Protein AF-A7RVS9-F1 (afdb_monomer_lite)

InterPro domains:
  IPR017942 Lipid-binding serum glycoprotein, N-terminal [PF01273] (12-149)
  IPR017943 Bactericidal permeability-increasing protein, alpha/beta domain superfamily [SSF55394] (14-164)
  IPR032942 BPI/LBP/Plunc family [PTHR10504] (20-160)

Organism: Nematostella vectensis (NCBI:txid45351)

pLDDT: mean 84.77, std 17.36, range [26.73, 97.44]

Radius of gyration: 22.14 Å; chains: 1; bounding box: 55×38×60 Å

Structure (mmCIF, N/CA/C/O backbone):
data_AF-A7RVS9-F1
#
_entry.id   AF-A7RVS9-F1
#
loop_
_atom_site.group_PDB
_atom_site.id
_atom_site.type_symbol
_atom_site.label_atom_id
_atom_site.label_alt_id
_atom_site.label_comp_id
_atom_site.label_asym_id
_atom_site.label_entity_id
_atom_site.label_seq_id
_atom_site.pdbx_PDB_ins_code
_atom_site.Cartn_x
_atom_site.Cartn_y
_atom_site.Cartn_z
_atom_site.occupancy
_atom_site.B_iso_or_equiv
_atom_site.auth_seq_id
_atom_site.auth_comp_id
_atom_site.auth_asym_id
_atom_site.auth_atom_id
_atom_site.pdbx_PDB_model_num
ATOM 1 N N . MET A 1 1 ? 20.438 26.469 14.836 1.00 35.12 1 MET A N 1
ATOM 2 C CA . MET A 1 1 ? 19.341 26.945 13.964 1.00 35.12 1 MET A CA 1
ATOM 3 C C . MET A 1 1 ? 18.968 25.811 13.029 1.00 35.12 1 MET A C 1
ATOM 5 O O . MET A 1 1 ? 19.755 25.465 12.161 1.00 35.12 1 MET A O 1
ATOM 9 N N . GLY A 1 2 ? 17.847 25.148 13.316 1.00 37.72 2 GLY A N 1
ATOM 10 C CA . GLY A 1 2 ? 17.413 23.942 12.620 1.00 37.72 2 GLY A CA 1
ATOM 11 C C . GLY A 1 2 ? 16.604 24.227 11.358 1.00 37.72 2 GLY A C 1
ATOM 12 O O . GLY A 1 2 ? 15.922 25.245 11.267 1.00 37.72 2 GLY A O 1
ATOM 13 N N . LYS A 1 3 ? 16.666 23.283 10.419 1.00 32.66 3 LYS A N 1
ATOM 14 C CA . LYS A 1 3 ? 15.651 22.998 9.396 1.00 32.66 3 LYS A CA 1
ATOM 15 C C . LYS A 1 3 ? 15.668 21.468 9.272 1.00 32.66 3 LYS A C 1
ATOM 17 O O . LYS A 1 3 ? 16.692 20.911 8.911 1.00 32.66 3 LYS A O 1
ATOM 22 N N . GLY A 1 4 ? 14.700 20.708 9.774 1.00 28.78 4 GLY A N 1
ATOM 23 C CA . GLY A 1 4 ? 13.259 20.881 9.628 1.00 28.78 4 GLY A CA 1
ATOM 24 C C . GLY A 1 4 ? 12.812 20.123 8.379 1.00 28.78 4 GLY A C 1
ATOM 25 O O . GLY A 1 4 ? 12.398 20.747 7.411 1.00 28.78 4 GLY A O 1
ATOM 26 N N . TRP A 1 5 ? 12.980 18.796 8.366 1.00 28.66 5 TRP A N 1
ATOM 27 C CA . TRP A 1 5 ? 12.524 17.931 7.275 1.00 28.66 5 TRP A CA 1
ATOM 28 C C . TRP A 1 5 ? 11.006 17.759 7.395 1.00 28.66 5 TRP A C 1
ATOM 30 O O . TRP A 1 5 ? 10.515 16.870 8.085 1.00 28.66 5 TRP A O 1
ATOM 40 N N . GLY A 1 6 ? 10.262 18.675 6.778 1.00 26.73 6 GLY A N 1
ATOM 41 C CA . GLY A 1 6 ? 8.814 18.581 6.632 1.00 26.73 6 GLY A CA 1
ATOM 42 C C . GLY A 1 6 ? 8.473 17.695 5.441 1.00 26.73 6 GLY A C 1
ATOM 43 O O . GLY A 1 6 ? 8.584 18.126 4.298 1.00 26.73 6 GLY A O 1
ATOM 44 N N . TRP A 1 7 ? 8.059 16.458 5.707 1.00 29.34 7 TRP A N 1
ATOM 45 C CA . TRP A 1 7 ? 7.464 15.586 4.697 1.00 29.34 7 TRP A CA 1
ATOM 46 C C . TRP A 1 7 ? 6.089 16.147 4.314 1.00 29.34 7 TRP A C 1
ATOM 48 O O . TRP A 1 7 ? 5.156 16.107 5.113 1.00 29.34 7 TRP A O 1
ATOM 58 N N . SER A 1 8 ? 5.968 16.676 3.098 1.00 31.14 8 SER A N 1
ATOM 59 C CA . SER A 1 8 ? 4.695 17.073 2.496 1.00 31.14 8 SER A CA 1
ATOM 60 C C . SER A 1 8 ? 4.619 16.430 1.116 1.00 31.14 8 SER A C 1
ATOM 62 O O . SER A 1 8 ? 5.538 16.577 0.314 1.00 31.14 8 SER A O 1
ATOM 64 N N . GLY A 1 9 ? 3.571 15.639 0.878 1.00 40.47 9 GLY A N 1
ATOM 65 C CA . GLY A 1 9 ? 3.391 14.825 -0.323 1.00 40.47 9 GLY A CA 1
ATOM 66 C C . GLY A 1 9 ? 3.204 15.657 -1.592 1.00 40.47 9 GLY A C 1
ATOM 67 O O . GLY A 1 9 ? 2.081 15.847 -2.051 1.00 40.47 9 GLY A O 1
ATOM 68 N N . GLY A 1 10 ? 4.311 16.112 -2.171 1.00 34.41 10 GLY A N 1
ATOM 69 C CA . GLY A 1 10 ? 4.384 16.771 -3.467 1.00 34.41 10 GLY A CA 1
ATOM 70 C C . GLY A 1 10 ? 5.534 16.188 -4.280 1.00 34.41 10 GLY A C 1
ATOM 71 O O . GLY A 1 10 ? 6.595 15.897 -3.738 1.00 34.41 10 GLY A O 1
ATOM 72 N N . VAL A 1 11 ? 5.297 15.981 -5.575 1.00 48.09 11 VAL A N 1
ATOM 73 C CA . VAL A 1 11 ? 6.286 15.513 -6.555 1.00 48.09 11 VAL A CA 1
ATOM 74 C C . VAL A 1 11 ? 7.539 16.391 -6.461 1.00 48.09 11 VAL A C 1
ATOM 76 O O . VAL A 1 11 ? 7.496 17.564 -6.836 1.00 48.09 11 VAL A O 1
ATOM 79 N N . GLU A 1 12 ? 8.648 15.848 -5.952 1.00 40.41 12 GLU A N 1
ATOM 80 C CA . GLU A 1 12 ? 9.937 16.541 -5.980 1.00 40.41 12 GLU A CA 1
ATOM 81 C C . GLU A 1 12 ? 10.364 16.700 -7.441 1.00 40.41 12 GLU A C 1
ATOM 83 O O . GLU A 1 12 ? 10.728 15.745 -8.127 1.00 40.41 12 GLU A O 1
ATOM 88 N N . SER A 1 13 ? 10.252 17.927 -7.947 1.00 40.44 13 SER A N 1
ATOM 89 C CA . SER A 1 13 ? 10.704 18.283 -9.286 1.00 40.44 13 SER A CA 1
ATOM 90 C C . SER A 1 13 ? 12.222 18.434 -9.258 1.00 40.44 13 SER A C 1
ATOM 92 O O . SER A 1 13 ? 12.745 19.518 -8.999 1.00 40.44 13 SER A O 1
ATOM 94 N N . ILE A 1 14 ? 12.944 17.345 -9.520 1.00 53.19 14 ILE A N 1
ATOM 95 C CA . ILE A 1 14 ? 14.340 17.437 -9.960 1.00 53.19 14 ILE A CA 1
ATOM 96 C C . ILE A 1 14 ? 14.311 18.240 -11.265 1.00 53.19 14 ILE A C 1
ATOM 98 O O . ILE A 1 14 ? 13.497 17.943 -12.142 1.00 53.19 14 ILE A O 1
ATOM 102 N N . LYS A 1 15 ? 15.129 19.297 -11.385 1.00 61.47 15 LYS A N 1
ATOM 103 C CA . LYS A 1 15 ? 15.165 20.151 -12.586 1.00 61.47 15 LYS A CA 1
ATOM 104 C C . LYS A 1 15 ? 15.322 19.266 -13.828 1.00 61.47 15 LYS A C 1
ATOM 106 O O . LYS A 1 15 ? 16.393 18.722 -14.047 1.00 61.47 15 LYS A O 1
ATOM 111 N N . GLY A 1 16 ? 14.251 19.124 -14.610 1.00 71.12 16 GLY A N 1
ATOM 112 C CA . GLY A 1 16 ? 14.238 18.321 -15.832 1.00 71.12 16 GLY A CA 1
ATOM 113 C C . GLY A 1 16 ? 13.425 17.024 -15.790 1.00 71.12 16 GLY A C 1
ATOM 114 O O . GLY A 1 16 ? 13.237 16.468 -16.861 1.00 71.12 16 GLY A O 1
ATOM 115 N N . VAL A 1 17 ? 12.892 16.560 -14.649 1.00 81.06 17 VAL A N 1
ATOM 116 C CA . VAL A 1 17 ? 12.078 15.324 -14.553 1.00 81.06 17 VAL A CA 1
ATOM 117 C C . VAL A 1 17 ? 10.618 15.641 -14.209 1.00 81.06 17 VAL A C 1
ATOM 119 O O . VAL A 1 17 ? 10.329 16.354 -13.251 1.00 81.06 17 VAL A O 1
ATOM 122 N N . ILE A 1 18 ? 9.682 15.074 -14.970 1.00 84.00 18 ILE A N 1
ATOM 123 C CA . ILE A 1 18 ? 8.235 15.158 -14.755 1.00 84.00 18 ILE A CA 1
ATOM 124 C C . ILE A 1 18 ? 7.694 13.743 -14.578 1.00 84.00 18 ILE A C 1
ATOM 126 O O . ILE A 1 18 ? 7.864 12.901 -15.456 1.00 84.00 18 ILE A O 1
ATOM 130 N N . ILE A 1 19 ? 6.983 13.501 -13.476 1.00 89.44 19 ILE A N 1
ATOM 131 C CA . ILE A 1 19 ? 6.273 12.244 -13.225 1.00 89.44 19 ILE A CA 1
ATOM 132 C C . ILE A 1 19 ? 4.825 12.566 -12.857 1.00 89.44 19 ILE A C 1
ATOM 134 O O . ILE A 1 19 ? 4.561 13.362 -11.957 1.00 89.44 19 ILE A O 1
ATOM 138 N N . ARG A 1 20 ? 3.873 11.944 -13.556 1.00 91.00 20 ARG A N 1
ATOM 139 C CA . ARG A 1 20 ? 2.435 12.046 -13.279 1.00 91.00 20 ARG A CA 1
ATOM 140 C C . ARG A 1 20 ? 1.886 10.665 -12.984 1.00 91.00 20 ARG A C 1
ATOM 142 O O . ARG A 1 20 ? 1.739 9.863 -13.899 1.00 91.00 20 ARG A O 1
ATOM 149 N N . VAL A 1 21 ? 1.574 10.410 -11.720 1.00 92.50 21 VAL A N 1
ATOM 150 C CA . VAL A 1 21 ? 1.047 9.126 -11.245 1.00 92.50 21 VAL A CA 1
ATOM 151 C C . VAL A 1 21 ? -0.477 9.176 -11.189 1.00 92.50 21 VAL A C 1
ATOM 153 O O . VAL A 1 21 ? -1.055 10.164 -10.737 1.00 92.50 21 VAL A O 1
ATOM 156 N N . LYS A 1 22 ? -1.127 8.099 -11.622 1.00 93.75 22 LYS A N 1
ATOM 157 C CA . LYS A 1 22 ? -2.570 7.897 -11.556 1.00 93.75 22 LYS A CA 1
ATOM 158 C C . LYS A 1 22 ? -2.859 6.556 -10.895 1.00 93.75 22 LYS A C 1
ATOM 160 O O . LYS A 1 22 ? -2.320 5.530 -11.291 1.00 93.75 22 LYS A O 1
ATOM 165 N N . LEU A 1 23 ? -3.736 6.574 -9.899 1.00 92.81 23 LEU A N 1
ATOM 166 C CA . LEU A 1 23 ? -4.323 5.365 -9.339 1.00 92.81 23 LEU A CA 1
ATOM 167 C C . LEU A 1 23 ? -5.514 4.969 -10.213 1.00 92.81 23 LEU A C 1
ATOM 169 O O . LEU A 1 23 ? -6.531 5.660 -10.224 1.00 92.81 23 LEU A O 1
ATOM 173 N N . ASN A 1 24 ? -5.367 3.904 -10.991 1.00 94.38 24 ASN A N 1
ATOM 174 C CA . ASN A 1 24 ? -6.362 3.518 -11.987 1.00 94.38 24 ASN A CA 1
ATOM 175 C C . ASN A 1 24 ? -7.478 2.696 -11.352 1.00 94.38 24 ASN A C 1
ATOM 177 O O . ASN A 1 24 ? -8.645 2.904 -11.668 1.00 94.38 24 ASN A O 1
ATOM 181 N N . ASN A 1 25 ? -7.112 1.755 -10.480 1.00 92.69 25 ASN A N 1
ATOM 182 C CA . ASN A 1 25 ? -8.070 0.911 -9.785 1.00 92.69 25 ASN A CA 1
ATOM 183 C C . ASN A 1 25 ? -7.512 0.408 -8.450 1.00 92.69 25 ASN A C 1
ATOM 185 O O . ASN A 1 25 ? -6.321 0.105 -8.338 1.00 92.69 25 ASN A O 1
ATOM 189 N N . VAL A 1 26 ? -8.406 0.256 -7.476 1.00 93.38 26 VAL A N 1
ATOM 190 C CA . VAL A 1 26 ? -8.176 -0.459 -6.220 1.00 93.38 26 VAL A CA 1
ATOM 191 C C . VAL A 1 26 ? -9.366 -1.375 -5.990 1.00 93.38 26 VAL A C 1
ATOM 193 O O . VAL A 1 26 ? -10.504 -0.921 -5.949 1.00 93.38 26 VAL A O 1
ATOM 196 N N . ASN A 1 27 ? -9.093 -2.661 -5.810 1.00 95.94 27 ASN A N 1
ATOM 197 C CA . ASN A 1 27 ? -10.096 -3.656 -5.468 1.00 95.94 27 ASN A CA 1
ATOM 198 C C . ASN A 1 27 ? -9.727 -4.300 -4.133 1.00 95.94 27 ASN A C 1
ATOM 200 O O . ASN A 1 27 ? -8.635 -4.850 -3.991 1.00 95.94 27 ASN A O 1
ATOM 204 N N . ILE A 1 28 ? -10.641 -4.229 -3.169 1.00 95.00 28 ILE A N 1
ATOM 205 C CA . ILE A 1 28 ? -10.517 -4.862 -1.856 1.00 95.00 28 ILE A CA 1
ATOM 206 C C . ILE A 1 28 ? -11.752 -5.751 -1.698 1.00 95.00 28 ILE A C 1
ATOM 208 O O . ILE A 1 28 ? -12.803 -5.261 -1.291 1.00 95.00 28 ILE A O 1
ATOM 212 N N . PRO A 1 29 ? -11.664 -7.039 -2.064 1.00 94.38 29 PRO A N 1
ATOM 213 C CA . PRO A 1 29 ? -12.843 -7.898 -2.139 1.00 94.38 29 PRO A CA 1
ATOM 214 C C . PRO A 1 29 ? -13.398 -8.239 -0.756 1.00 94.38 29 PRO A C 1
ATOM 216 O O . PRO A 1 29 ? -14.607 -8.375 -0.583 1.00 94.38 29 PRO A O 1
ATOM 219 N N . LYS A 1 30 ? -12.515 -8.392 0.238 1.00 89.44 30 LYS A N 1
ATOM 220 C CA . LYS A 1 30 ? -12.902 -8.735 1.602 1.00 89.44 30 LYS A CA 1
ATOM 221 C C . LYS A 1 30 ? -12.011 -8.036 2.615 1.00 89.44 30 LYS A C 1
ATOM 223 O O . LYS A 1 30 ? -10.787 -8.165 2.574 1.00 89.44 30 LYS A O 1
ATOM 228 N N . ALA A 1 31 ? -12.658 -7.366 3.559 1.00 94.38 31 ALA A N 1
ATOM 229 C CA . ALA A 1 31 ? -12.057 -6.862 4.779 1.00 94.38 31 ALA A CA 1
ATOM 230 C C . ALA A 1 31 ? -12.886 -7.362 5.963 1.00 94.38 31 ALA A C 1
ATOM 232 O O . ALA A 1 31 ? -14.108 -7.238 5.967 1.00 94.38 31 ALA A O 1
ATOM 233 N N . ASN A 1 32 ? -12.214 -7.948 6.944 1.00 95.12 32 ASN A N 1
ATOM 234 C CA . ASN A 1 32 ? -12.815 -8.399 8.187 1.00 95.12 32 ASN A CA 1
ATOM 235 C C . ASN A 1 32 ? -12.278 -7.551 9.332 1.00 95.12 32 ASN A C 1
ATOM 237 O O . ASN A 1 32 ? -11.090 -7.225 9.352 1.00 95.12 32 ASN A O 1
ATOM 241 N N . LEU A 1 33 ? -13.147 -7.267 10.294 1.00 95.00 33 LEU A N 1
ATOM 242 C CA . LEU A 1 33 ? -12.800 -6.632 11.555 1.00 95.00 33 LEU A CA 1
ATOM 243 C C . LEU A 1 33 ? -13.254 -7.550 12.690 1.00 95.00 33 LEU A C 1
ATOM 245 O O . LEU A 1 33 ? -14.404 -7.989 12.697 1.00 95.00 33 LEU A O 1
ATOM 249 N N . THR A 1 34 ? -12.356 -7.862 13.615 1.00 95.81 34 THR A N 1
ATOM 250 C CA . THR A 1 34 ? -12.617 -8.734 14.763 1.00 95.81 34 THR A CA 1
ATOM 251 C C . THR A 1 34 ? -12.105 -8.091 16.043 1.00 95.81 34 THR A C 1
ATOM 253 O O . THR A 1 34 ? -11.093 -7.393 16.031 1.00 95.81 34 THR A O 1
ATOM 256 N N . LEU A 1 35 ? -12.806 -8.327 17.148 1.00 95.00 35 LEU A N 1
ATOM 257 C CA . LEU A 1 35 ? -12.298 -8.055 18.492 1.00 95.00 35 LEU A CA 1
ATOM 258 C C . LEU A 1 35 ? -11.361 -9.204 18.874 1.00 95.00 35 LEU A C 1
ATOM 260 O O . LEU A 1 35 ? -11.774 -10.361 18.839 1.00 95.00 35 LEU A O 1
ATOM 264 N N . GLU A 1 36 ? -10.100 -8.895 19.169 1.00 91.69 36 GLU A N 1
ATOM 265 C CA . GLU A 1 36 ? -9.114 -9.885 19.638 1.00 91.69 36 GLU A CA 1
ATOM 266 C C . GLU A 1 36 ? -9.118 -9.997 21.161 1.00 91.69 36 GLU A C 1
ATOM 268 O O . GLU A 1 36 ? -8.917 -11.075 21.714 1.00 91.69 36 GLU A O 1
ATOM 273 N N . SER A 1 37 ? -9.358 -8.872 21.827 1.00 91.69 37 SER A N 1
ATOM 274 C CA . SER A 1 37 ? -9.529 -8.743 23.269 1.00 91.69 37 SER A CA 1
ATOM 275 C C . SER A 1 37 ? -10.415 -7.527 23.553 1.00 91.69 37 SER A C 1
ATOM 277 O O . SER A 1 37 ? -10.826 -6.832 22.620 1.00 91.69 37 SER A O 1
ATOM 279 N N . ASP A 1 38 ? -10.703 -7.256 24.826 1.00 87.00 38 ASP A N 1
ATOM 280 C CA . ASP A 1 38 ? -11.614 -6.179 25.243 1.00 87.00 38 ASP A CA 1
ATOM 281 C C . ASP A 1 38 ? -11.242 -4.803 24.660 1.00 87.00 38 ASP A C 1
ATOM 283 O O . ASP A 1 38 ? -12.126 -4.001 24.364 1.00 87.00 38 ASP A O 1
ATOM 287 N N . ASN A 1 39 ? -9.946 -4.561 24.431 1.00 89.81 39 ASN A N 1
ATOM 288 C CA . ASN A 1 39 ? -9.412 -3.283 23.955 1.00 89.81 39 ASN A CA 1
ATOM 289 C C . ASN A 1 39 ? -8.653 -3.390 22.625 1.00 89.81 39 ASN A C 1
ATOM 291 O O . ASN A 1 39 ? -8.069 -2.409 22.177 1.00 89.81 39 ASN A O 1
ATOM 295 N N . GLU A 1 40 ? -8.642 -4.552 21.968 1.00 94.19 40 GLU A N 1
ATOM 296 C CA . GLU A 1 40 ? -7.893 -4.734 20.723 1.00 94.19 40 GLU A CA 1
ATOM 297 C C . GLU A 1 40 ? -8.793 -5.124 19.556 1.00 94.19 40 GLU A C 1
ATOM 299 O O . GLU A 1 40 ? -9.564 -6.084 19.614 1.00 94.19 40 GLU A O 1
ATOM 304 N N . LEU A 1 41 ? -8.626 -4.411 18.443 1.00 94.50 41 LEU A N 1
ATOM 305 C CA . LEU A 1 41 ? -9.303 -4.703 17.185 1.00 94.50 41 LEU A CA 1
ATOM 306 C C . LEU A 1 41 ? -8.296 -5.180 16.149 1.00 94.50 41 LEU A C 1
ATOM 308 O O . LEU A 1 41 ? -7.302 -4.511 15.878 1.00 94.50 41 LEU A O 1
ATOM 312 N N . ARG A 1 42 ? -8.580 -6.300 15.494 1.00 96.19 42 ARG A N 1
ATOM 313 C CA . ARG A 1 42 ? -7.820 -6.768 14.338 1.00 96.19 42 ARG A CA 1
ATOM 314 C C . ARG A 1 42 ? -8.601 -6.523 13.063 1.00 96.19 42 ARG A C 1
ATOM 316 O O . ARG A 1 42 ? -9.731 -6.975 12.914 1.00 96.19 42 ARG A O 1
ATOM 323 N N . MET A 1 43 ? -7.956 -5.874 12.101 1.00 95.88 43 MET A N 1
ATOM 324 C CA . MET A 1 43 ? -8.441 -5.784 10.729 1.00 95.88 43 MET A CA 1
ATOM 325 C C . MET A 1 43 ? -7.579 -6.647 9.817 1.00 95.88 43 MET A C 1
ATOM 327 O O . MET A 1 43 ? -6.350 -6.577 9.848 1.00 95.88 43 MET A O 1
ATOM 331 N N . ILE A 1 44 ? -8.231 -7.434 8.967 1.00 96.50 44 ILE A N 1
ATOM 332 C CA . ILE A 1 44 ? -7.567 -8.196 7.913 1.00 96.50 44 ILE A CA 1
ATOM 333 C C . ILE A 1 44 ? -8.276 -7.923 6.590 1.00 96.50 44 ILE A C 1
ATOM 335 O O . ILE A 1 44 ? -9.439 -8.288 6.423 1.00 96.50 44 ILE A O 1
ATOM 339 N N . ALA A 1 45 ? -7.555 -7.353 5.629 1.00 95.94 45 ALA A N 1
ATOM 340 C CA . ALA A 1 45 ? -7.971 -7.280 4.233 1.00 95.94 45 ALA A CA 1
ATOM 341 C C . ALA A 1 45 ? -7.136 -8.264 3.408 1.00 95.94 45 ALA A C 1
ATOM 343 O O . ALA A 1 45 ? -5.909 -8.248 3.496 1.00 95.94 45 ALA A O 1
ATOM 344 N N . LYS A 1 46 ? -7.789 -9.135 2.632 1.00 95.44 4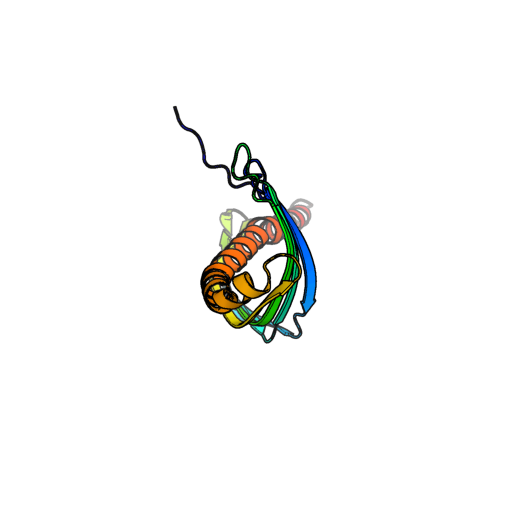6 LYS A N 1
ATOM 345 C CA . LYS A 1 46 ? -7.121 -10.174 1.827 1.00 95.44 46 LYS A CA 1
ATOM 346 C C . LYS A 1 46 ? -7.412 -10.009 0.346 1.00 95.44 46 LYS A C 1
ATOM 348 O O . LYS A 1 46 ? -8.443 -9.457 -0.035 1.00 95.44 46 LYS A O 1
ATOM 353 N N . ASP A 1 47 ? -6.491 -10.537 -0.454 1.00 95.62 47 ASP A N 1
ATOM 354 C CA . ASP A 1 47 ? -6.584 -10.636 -1.910 1.00 95.62 47 ASP A CA 1
ATOM 355 C C . ASP A 1 47 ? -6.900 -9.309 -2.608 1.00 95.62 47 ASP A C 1
ATOM 357 O O . ASP A 1 47 ? -7.531 -9.271 -3.664 1.00 95.62 47 ASP A O 1
ATOM 361 N N . ALA A 1 48 ? -6.431 -8.203 -2.029 1.00 95.50 48 ALA A N 1
ATOM 362 C CA . ALA A 1 48 ? -6.579 -6.900 -2.645 1.00 95.50 48 ALA A CA 1
ATOM 363 C C . ALA A 1 48 ? -5.666 -6.769 -3.876 1.00 95.50 48 ALA A C 1
ATOM 365 O O . ALA A 1 48 ? -4.613 -7.412 -3.996 1.00 95.50 48 ALA A O 1
ATOM 366 N N . SER A 1 49 ? -6.079 -5.917 -4.806 1.00 95.81 49 SER A N 1
ATOM 367 C CA . SER A 1 49 ? -5.326 -5.615 -6.019 1.00 95.81 49 SER A CA 1
ATOM 368 C C . SER A 1 49 ? -5.384 -4.135 -6.357 1.00 95.81 49 SER A C 1
ATOM 370 O O . SER A 1 49 ? -6.356 -3.444 -6.056 1.00 95.81 49 SER A O 1
ATOM 372 N N . LEU A 1 50 ? -4.339 -3.668 -7.019 1.00 94.62 50 LEU A N 1
ATOM 373 C CA . LEU A 1 50 ? -4.040 -2.269 -7.267 1.00 94.62 50 LEU A CA 1
ATOM 374 C C . LEU A 1 50 ? -3.460 -2.152 -8.675 1.00 94.62 50 LEU A C 1
ATOM 376 O O . LEU A 1 50 ? -2.564 -2.913 -9.040 1.00 94.62 50 LEU A O 1
ATOM 380 N N . HIS A 1 51 ? -3.944 -1.185 -9.445 1.00 96.44 51 HIS A N 1
ATOM 381 C CA . HIS A 1 51 ? -3.362 -0.827 -10.732 1.00 96.44 51 HIS A CA 1
ATOM 382 C C . HIS A 1 51 ? -3.059 0.670 -10.768 1.00 96.44 51 HIS A C 1
ATOM 384 O O . HIS A 1 51 ? -3.922 1.495 -10.454 1.00 96.44 51 HIS A O 1
ATOM 390 N N . VAL A 1 52 ? -1.826 1.007 -11.135 1.00 95.69 52 VAL A N 1
ATOM 391 C CA . VAL A 1 52 ? -1.299 2.372 -11.198 1.00 95.69 52 VAL A CA 1
ATOM 392 C C . VAL A 1 52 ? -0.659 2.568 -12.557 1.00 95.69 52 VAL A C 1
ATOM 394 O O . VAL A 1 52 ? 0.167 1.755 -12.959 1.00 95.69 52 VAL A O 1
ATOM 397 N N . SER A 1 53 ? -0.974 3.675 -13.213 1.00 95.50 53 SER A N 1
ATOM 398 C CA . SER A 1 53 ? -0.244 4.129 -14.392 1.00 95.50 53 SER A CA 1
ATOM 399 C C . SER A 1 53 ? 0.517 5.408 -14.058 1.00 95.50 53 SER A C 1
ATOM 401 O O . SER A 1 53 ? 0.012 6.282 -13.353 1.00 95.50 53 SER A O 1
ATOM 403 N N . ALA A 1 54 ? 1.725 5.557 -14.582 1.00 93.69 54 ALA A N 1
ATOM 404 C CA . ALA A 1 54 ? 2.523 6.764 -14.459 1.00 93.69 54 ALA A CA 1
ATOM 405 C C . ALA A 1 54 ? 3.015 7.221 -15.831 1.00 93.69 54 ALA A C 1
ATOM 407 O O . ALA A 1 54 ? 3.526 6.420 -16.605 1.00 93.69 54 ALA A O 1
ATOM 408 N N . ASN A 1 55 ? 2.899 8.514 -16.118 1.00 94.12 55 ASN A N 1
ATOM 409 C CA . ASN A 1 55 ? 3.566 9.140 -17.256 1.00 94.12 55 ASN A CA 1
ATOM 410 C C . ASN A 1 55 ? 4.856 9.774 -16.758 1.00 94.12 55 ASN A C 1
ATOM 412 O O . ASN A 1 55 ? 4.830 10.493 -15.756 1.00 94.12 55 ASN A O 1
ATOM 416 N N . TRP A 1 56 ? 5.957 9.542 -17.455 1.00 91.38 56 TRP A N 1
ATOM 417 C CA . TRP A 1 56 ? 7.246 10.116 -17.107 1.00 91.38 56 TRP A CA 1
ATOM 418 C C . TRP A 1 56 ? 7.867 10.791 -18.327 1.00 91.38 56 TRP A C 1
ATOM 420 O O . TRP A 1 56 ? 7.674 10.370 -19.466 1.00 91.38 56 TRP A O 1
ATOM 430 N N . ALA A 1 57 ? 8.591 11.874 -18.080 1.00 90.81 57 ALA A N 1
ATOM 431 C CA . ALA A 1 57 ? 9.409 12.548 -19.071 1.00 90.81 57 ALA A CA 1
ATOM 432 C C . ALA A 1 57 ? 10.602 13.171 -18.359 1.00 90.81 57 ALA A C 1
ATOM 434 O O . ALA A 1 57 ? 10.429 13.783 -17.305 1.00 90.81 57 ALA A O 1
ATOM 435 N N . TYR A 1 58 ? 11.794 13.043 -18.926 1.00 87.75 58 TYR A N 1
ATOM 436 C CA . TYR A 1 58 ? 12.958 13.760 -18.430 1.00 87.75 58 TYR A CA 1
ATOM 437 C C . TYR A 1 58 ? 13.717 14.458 -19.553 1.00 87.75 58 TYR A C 1
ATOM 439 O O . TYR A 1 58 ? 13.631 14.069 -20.717 1.00 87.75 58 TYR A O 1
ATOM 447 N N . ARG A 1 59 ? 14.437 15.523 -19.202 1.00 84.25 59 ARG A N 1
ATOM 448 C CA . ARG A 1 59 ? 15.338 16.269 -20.079 1.00 84.25 59 ARG A CA 1
ATOM 449 C C . ARG A 1 59 ? 16.496 16.825 -19.260 1.00 84.25 59 ARG A C 1
ATOM 451 O O . ARG A 1 59 ? 16.309 17.754 -18.480 1.00 84.25 59 ARG A O 1
ATOM 458 N N . GLU A 1 60 ? 17.687 16.303 -19.504 1.00 79.88 60 GLU A N 1
ATOM 459 C CA . GLU A 1 60 ? 18.930 16.793 -18.907 1.00 79.88 60 GLU A CA 1
ATOM 460 C C . GLU A 1 60 ? 19.427 18.060 -19.627 1.00 79.88 60 GLU A C 1
ATOM 462 O O . GLU A 1 60 ? 19.362 18.139 -20.862 1.00 79.88 60 GLU A O 1
ATOM 467 N N . GLN A 1 61 ? 19.915 19.061 -18.876 1.00 75.81 61 GLN A N 1
ATOM 468 C CA . GLN A 1 61 ? 20.500 20.309 -19.404 1.00 75.81 61 GLN A CA 1
ATOM 469 C C . GLN A 1 61 ? 21.644 20.855 -18.519 1.00 75.81 61 GLN A C 1
ATOM 471 O O . GLN A 1 61 ? 21.460 20.901 -17.301 1.00 75.81 61 GLN A O 1
ATOM 476 N N . PRO A 1 62 ? 22.748 21.391 -19.096 1.00 71.25 62 PRO A N 1
ATOM 477 C CA . PRO A 1 62 ? 23.135 21.397 -20.514 1.00 71.25 62 PRO A CA 1
ATOM 478 C C . PRO A 1 62 ? 24.149 20.282 -20.843 1.00 71.25 62 PRO A C 1
ATOM 480 O O . PRO A 1 62 ? 25.066 20.054 -20.070 1.00 71.25 62 PRO A O 1
ATOM 483 N N . TRP A 1 63 ? 23.992 19.647 -22.017 1.00 70.38 63 TRP A N 1
ATOM 484 C CA . TRP A 1 63 ? 24.788 18.525 -22.571 1.00 70.38 63 TRP A CA 1
ATOM 485 C C . TRP A 1 63 ? 24.986 17.306 -21.635 1.00 70.38 63 TRP A C 1
ATOM 487 O O . TRP A 1 63 ? 25.544 17.443 -20.552 1.00 70.38 63 TRP A O 1
ATOM 497 N N . PRO A 1 64 ? 24.584 16.079 -22.031 1.00 61.31 64 PRO A N 1
ATOM 498 C CA . PRO A 1 64 ? 24.330 15.608 -23.402 1.00 61.31 64 PRO A CA 1
ATOM 499 C C . PRO A 1 64 ? 22.889 15.727 -23.952 1.00 61.31 64 PRO A C 1
ATOM 501 O O . PRO A 1 64 ? 22.555 15.035 -24.905 1.00 61.31 64 PRO A O 1
ATOM 504 N N . HIS A 1 65 ? 22.034 16.627 -23.442 1.00 73.56 65 HIS A N 1
ATOM 505 C CA . HIS A 1 65 ? 20.655 16.836 -23.953 1.00 73.56 65 HIS A CA 1
ATOM 506 C C . HIS A 1 65 ? 19.821 15.543 -24.032 1.00 73.56 65 HIS A C 1
ATOM 508 O O . HIS A 1 65 ? 18.971 15.396 -24.910 1.00 73.56 65 HIS A O 1
ATOM 514 N N . ILE A 1 66 ? 20.059 14.597 -23.121 1.00 81.81 66 ILE A N 1
ATOM 515 C CA . ILE A 1 66 ? 19.300 13.350 -23.084 1.00 81.81 66 ILE A CA 1
ATOM 516 C C . ILE A 1 66 ? 17.895 13.692 -22.612 1.00 81.81 66 ILE A C 1
ATOM 518 O O . ILE A 1 66 ? 17.703 14.260 -21.535 1.00 81.81 66 ILE A O 1
ATOM 522 N N . SER A 1 67 ? 16.918 13.344 -23.433 1.00 87.44 67 SER A N 1
ATOM 523 C CA . SER A 1 67 ? 15.521 13.375 -23.049 1.00 87.44 67 SER A CA 1
ATOM 524 C C . SER A 1 67 ? 14.857 12.082 -23.452 1.00 87.44 67 SER A C 1
ATOM 526 O O . SER A 1 67 ? 15.074 11.613 -24.569 1.00 87.44 67 SER A O 1
ATOM 528 N N . ASP A 1 68 ? 1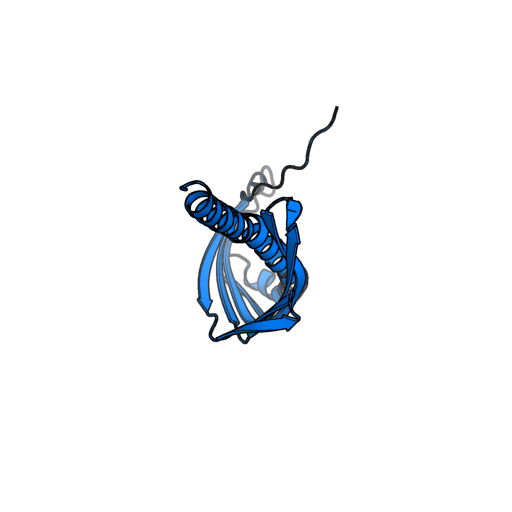4.017 11.558 -22.576 1.00 90.62 68 ASP A N 1
ATOM 529 C CA . ASP A 1 68 ? 13.149 10.438 -22.896 1.00 90.62 68 ASP A CA 1
ATOM 530 C C . ASP A 1 68 ? 11.786 10.643 -22.226 1.00 90.62 68 ASP A C 1
ATOM 532 O O . ASP A 1 68 ? 11.630 11.469 -21.318 1.00 90.62 68 ASP A O 1
ATOM 536 N N . SER A 1 69 ? 10.779 9.929 -22.706 1.00 92.31 69 SER A N 1
ATOM 537 C CA . SER A 1 69 ? 9.439 9.950 -22.138 1.00 92.31 69 SER A CA 1
ATOM 538 C C . SER A 1 69 ? 8.702 8.657 -22.428 1.00 92.31 69 SER A C 1
ATOM 540 O O . SER A 1 69 ? 8.919 8.007 -23.451 1.00 92.31 69 SER A O 1
ATOM 542 N N . GLY A 1 70 ? 7.764 8.321 -21.557 1.00 94.00 70 GLY A N 1
ATOM 543 C CA . GLY A 1 70 ? 6.963 7.128 -21.721 1.00 94.00 70 GLY A CA 1
ATOM 544 C C . GLY A 1 70 ? 5.922 6.980 -20.632 1.00 94.00 70 GLY A C 1
ATOM 545 O O . GLY A 1 70 ? 5.635 7.903 -19.861 1.00 94.00 70 GLY A O 1
ATOM 546 N N . THR A 1 71 ? 5.362 5.781 -20.572 1.00 95.44 71 THR A N 1
ATOM 547 C CA . THR A 1 71 ? 4.434 5.381 -19.523 1.00 95.44 71 THR A CA 1
ATOM 548 C C . THR A 1 71 ? 4.972 4.172 -18.772 1.00 95.44 71 THR A C 1
ATOM 550 O O . THR A 1 71 ? 5.858 3.452 -19.239 1.00 95.44 71 THR A O 1
ATOM 553 N N . CYS A 1 72 ? 4.482 3.990 -17.556 1.00 95.19 72 CYS A N 1
ATOM 554 C CA . CYS A 1 72 ? 4.802 2.872 -16.692 1.00 95.19 72 CYS A CA 1
ATOM 555 C C . CYS A 1 72 ? 3.514 2.376 -16.048 1.00 95.19 72 CYS A C 1
ATOM 557 O O . CYS A 1 72 ? 2.795 3.161 -15.432 1.00 95.19 72 CYS A O 1
ATOM 559 N N . ASP A 1 73 ? 3.237 1.088 -16.186 1.00 96.75 73 ASP A N 1
ATOM 560 C CA . ASP A 1 73 ? 2.114 0.421 -15.553 1.00 96.75 73 ASP A CA 1
ATOM 561 C C . ASP A 1 73 ? 2.616 -0.491 -14.440 1.00 96.75 73 ASP A C 1
ATOM 563 O O . ASP A 1 73 ? 3.468 -1.361 -14.640 1.00 96.75 73 ASP A O 1
ATOM 567 N N . ILE A 1 74 ? 2.056 -0.294 -13.251 1.00 96.62 74 ILE A N 1
ATOM 568 C CA . ILE A 1 74 ? 2.342 -1.071 -12.054 1.00 96.62 74 ILE A CA 1
ATOM 569 C C . ILE A 1 74 ? 1.064 -1.805 -11.674 1.00 96.62 74 ILE A C 1
ATOM 571 O O . ILE A 1 74 ? 0.018 -1.201 -11.428 1.00 96.62 74 ILE A O 1
ATOM 575 N N . SER A 1 75 ? 1.150 -3.128 -11.622 1.00 97.44 75 SER A N 1
ATOM 576 C CA . SER A 1 75 ? 0.047 -3.990 -11.207 1.00 97.44 75 SER A CA 1
ATOM 577 C C . SER A 1 75 ? 0.453 -4.779 -9.980 1.00 97.44 75 SER A C 1
ATOM 579 O O . SER A 1 75 ? 1.469 -5.473 -9.988 1.00 97.44 75 SER A O 1
ATOM 581 N N . VAL A 1 76 ? -0.354 -4.687 -8.932 1.00 96.56 76 VAL A N 1
ATOM 582 C CA . VAL A 1 76 ? -0.133 -5.379 -7.665 1.00 96.56 76 VAL A CA 1
ATOM 583 C C . VAL A 1 76 ? -1.350 -6.238 -7.363 1.00 96.56 76 VAL A C 1
ATOM 585 O O . VAL A 1 76 ? -2.485 -5.785 -7.496 1.00 96.56 76 VAL A O 1
ATOM 588 N N . GLY A 1 77 ? -1.133 -7.487 -6.970 1.00 96.31 77 GLY A N 1
ATOM 589 C CA . GLY A 1 77 ? -2.201 -8.438 -6.679 1.00 96.31 77 GLY A CA 1
ATOM 590 C C . GLY A 1 77 ? -1.851 -9.357 -5.518 1.00 96.31 77 GLY A C 1
ATOM 591 O O . GLY A 1 77 ? -0.679 -9.537 -5.180 1.00 96.31 77 GLY A O 1
ATOM 592 N N . GLY A 1 78 ? -2.877 -9.944 -4.903 1.00 95.62 78 GLY A N 1
ATOM 593 C CA . GLY A 1 78 ? -2.700 -10.766 -3.706 1.00 95.62 78 GLY A CA 1
ATOM 594 C C . GLY A 1 78 ? -2.161 -9.951 -2.528 1.00 95.62 78 GLY A C 1
ATOM 595 O O . GLY A 1 78 ? -1.332 -10.445 -1.766 1.00 95.62 78 GLY A O 1
ATOM 596 N N . LEU A 1 79 ? -2.563 -8.681 -2.419 1.00 95.56 79 LEU A N 1
ATOM 597 C CA . LEU A 1 79 ? -2.235 -7.847 -1.270 1.00 95.56 79 LEU A CA 1
ATOM 598 C C . LEU A 1 79 ? -3.011 -8.348 -0.053 1.00 95.56 79 LEU A C 1
ATOM 600 O O . LEU A 1 79 ? -4.231 -8.507 -0.109 1.00 95.56 79 LEU A O 1
ATOM 604 N N . SER A 1 80 ? -2.302 -8.578 1.047 1.00 96.06 80 SER A N 1
ATOM 605 C CA . SER A 1 80 ? -2.905 -8.911 2.336 1.00 96.06 80 SER A CA 1
ATOM 606 C C . SER A 1 80 ? -2.412 -7.941 3.395 1.00 96.06 80 SER A C 1
ATOM 608 O O . SER A 1 80 ? -1.235 -7.959 3.747 1.00 96.06 80 SER A O 1
ATOM 610 N N . LEU A 1 81 ? -3.312 -7.098 3.889 1.00 96.12 81 LEU A N 1
ATOM 611 C CA . LEU A 1 81 ? -3.046 -6.136 4.951 1.00 96.12 81 LEU A CA 1
ATOM 612 C C . LEU A 1 81 ? -3.603 -6.683 6.263 1.00 96.12 81 LEU A C 1
ATOM 614 O O . LEU A 1 81 ? -4.791 -6.992 6.357 1.00 96.12 81 LEU A O 1
ATOM 618 N N . GLY A 1 82 ? -2.746 -6.785 7.271 1.00 96.81 82 GLY A N 1
ATOM 619 C CA . GLY A 1 82 ? -3.126 -7.069 8.647 1.00 96.81 82 GLY A CA 1
ATOM 620 C C . GLY A 1 82 ? -2.797 -5.875 9.528 1.00 96.81 82 GLY A C 1
ATOM 621 O O . GLY A 1 82 ? -1.661 -5.405 9.525 1.00 96.81 82 GLY A O 1
ATOM 622 N N . MET A 1 83 ? -3.775 -5.406 10.292 1.00 96.75 83 MET A N 1
ATOM 623 C CA . MET A 1 83 ? -3.593 -4.351 11.284 1.00 96.75 83 MET A CA 1
ATOM 624 C C . MET A 1 83 ? -4.149 -4.802 12.629 1.00 96.75 83 MET A C 1
ATOM 626 O O . MET A 1 83 ? -5.192 -5.454 12.685 1.00 96.75 83 MET A O 1
ATOM 630 N N . LEU A 1 84 ? -3.446 -4.454 13.701 1.00 96.62 84 LEU A N 1
ATOM 631 C CA . LEU A 1 84 ? -3.909 -4.587 15.075 1.00 96.62 84 LEU A CA 1
ATOM 632 C C . LEU A 1 84 ? -3.965 -3.188 15.675 1.00 96.62 84 LEU A C 1
ATOM 634 O O . LEU A 1 84 ? -2.973 -2.460 15.639 1.00 96.62 84 LEU A O 1
ATOM 638 N N . PHE A 1 85 ? -5.120 -2.832 16.206 1.00 94.81 85 PHE A N 1
ATOM 639 C CA . PHE A 1 85 ? -5.378 -1.570 16.871 1.00 94.81 85 PHE A CA 1
ATOM 640 C C . PHE A 1 85 ? -5.535 -1.811 18.363 1.00 94.81 85 PHE A C 1
ATOM 642 O O . PHE A 1 85 ? -6.130 -2.811 18.759 1.00 94.81 85 PHE A O 1
ATOM 649 N N . ASP A 1 86 ? -5.040 -0.872 19.155 1.00 93.38 86 ASP A N 1
ATOM 650 C CA . ASP A 1 86 ? -5.288 -0.780 20.589 1.00 93.38 86 ASP A CA 1
ATOM 651 C C . ASP A 1 86 ? -6.222 0.410 20.832 1.00 93.38 86 ASP A C 1
ATOM 653 O O . ASP A 1 86 ? -6.018 1.490 20.264 1.00 93.38 86 ASP A O 1
ATOM 657 N N . ILE A 1 87 ? -7.272 0.191 21.616 1.00 90.75 87 ILE A N 1
ATOM 658 C CA . ILE A 1 87 ? -8.218 1.205 22.057 1.00 90.75 87 ILE A CA 1
ATOM 659 C C . ILE A 1 87 ? -7.967 1.456 23.536 1.00 90.75 87 ILE A C 1
ATOM 661 O O . ILE A 1 87 ? -8.284 0.640 24.398 1.00 90.75 87 ILE A O 1
ATOM 665 N N . SER A 1 88 ? -7.469 2.646 23.841 1.00 86.94 88 SER A N 1
ATOM 666 C CA . SER A 1 88 ? -7.291 3.096 25.213 1.00 86.94 88 SER A CA 1
ATOM 667 C C . SER A 1 88 ? -8.394 4.068 25.607 1.00 86.94 88 SER A C 1
ATOM 669 O O . SER A 1 88 ? -8.635 5.048 24.900 1.00 86.94 88 SER A O 1
ATOM 671 N N . THR A 1 89 ? -9.011 3.839 26.765 1.00 83.75 89 THR A N 1
ATOM 672 C CA . THR A 1 89 ? -9.980 4.757 27.373 1.00 83.75 89 THR A CA 1
ATOM 673 C C . THR A 1 89 ? -9.463 5.251 28.722 1.00 83.75 89 THR A C 1
ATOM 675 O O . THR A 1 89 ? -9.298 4.487 29.669 1.00 83.75 89 THR A O 1
ATOM 678 N N . ASP A 1 90 ? -9.243 6.559 28.829 1.00 80.69 90 ASP A N 1
ATOM 679 C CA . ASP A 1 90 ? -9.004 7.264 30.087 1.00 80.69 90 ASP A CA 1
ATOM 680 C C . ASP A 1 90 ? -10.368 7.669 30.666 1.00 80.69 90 ASP A C 1
ATOM 682 O O . ASP A 1 90 ? -10.960 8.676 30.263 1.00 80.69 90 ASP A O 1
ATOM 686 N N . ILE A 1 91 ? -10.890 6.839 31.577 1.00 74.81 91 ILE A N 1
ATOM 687 C CA . ILE A 1 91 ? -12.197 7.039 32.225 1.00 74.81 91 ILE A CA 1
ATOM 688 C C . ILE A 1 91 ? -12.230 8.365 33.010 1.00 74.81 91 ILE A C 1
ATOM 690 O O . ILE A 1 91 ? -13.159 9.144 32.777 1.00 74.81 91 ILE A O 1
ATOM 694 N N . PRO A 1 92 ? -11.234 8.699 33.864 1.00 75.88 92 PRO A N 1
ATOM 695 C CA . PRO A 1 92 ? -11.198 9.993 34.550 1.00 75.88 92 PRO A CA 1
ATOM 696 C C . PRO A 1 92 ? -11.247 11.199 33.607 1.00 75.88 92 PRO A C 1
ATOM 698 O O . PRO A 1 92 ? -11.932 12.180 33.896 1.00 75.88 92 PRO A O 1
ATOM 701 N N . LYS A 1 93 ? -10.546 11.144 32.467 1.00 75.25 93 LYS A N 1
ATOM 702 C CA . LYS A 1 93 ? -10.528 12.244 31.486 1.00 75.25 93 LYS A CA 1
ATOM 703 C C . LYS A 1 93 ? -11.622 12.138 30.418 1.00 75.25 93 LYS A C 1
ATOM 705 O O . LYS A 1 93 ? -11.706 13.019 29.558 1.00 75.25 93 LYS A O 1
ATOM 710 N N . LYS A 1 94 ? -12.460 11.092 30.464 1.00 74.62 94 LYS A N 1
ATOM 711 C CA . LYS A 1 94 ? -13.472 10.746 29.449 1.00 74.62 94 LYS A CA 1
ATOM 712 C C . LYS A 1 94 ? -12.912 10.841 28.022 1.00 74.62 94 LYS A C 1
ATOM 714 O O . LYS A 1 94 ? -13.541 11.440 27.148 1.00 74.62 94 LYS A O 1
ATOM 719 N N . LYS A 1 95 ? -11.700 10.324 27.807 1.00 81.75 95 LYS A N 1
ATOM 720 C CA . LYS A 1 95 ? -11.001 10.390 26.518 1.00 81.75 95 LYS A CA 1
ATOM 721 C C . LYS A 1 95 ? -10.709 8.983 26.025 1.00 81.75 95 LYS A C 1
ATOM 723 O O . LYS A 1 95 ? -10.156 8.190 26.775 1.00 81.75 95 LYS A O 1
ATOM 728 N N . SER A 1 96 ? -11.039 8.706 24.769 1.00 86.62 96 SER A N 1
ATOM 729 C CA . SER A 1 96 ? -10.683 7.449 24.115 1.00 86.62 96 SER A CA 1
ATOM 730 C C . SER A 1 96 ? -9.810 7.729 22.904 1.00 86.62 96 SER A C 1
ATOM 732 O O . SER A 1 96 ? -10.068 8.675 22.164 1.00 86.62 96 SER A O 1
ATOM 734 N N . SER A 1 97 ? -8.790 6.909 22.700 1.00 88.56 97 SER A N 1
ATOM 735 C CA . SER A 1 97 ? -7.944 6.955 21.513 1.00 88.56 97 SER A CA 1
ATOM 736 C C . SER A 1 97 ? -7.687 5.553 20.991 1.00 88.56 97 SER A C 1
ATOM 738 O O . SER A 1 97 ? -7.652 4.580 21.739 1.00 88.56 97 SER A O 1
ATOM 740 N N . MET A 1 98 ? -7.530 5.478 19.681 1.00 90.69 98 MET A N 1
ATOM 741 C CA . MET A 1 98 ? -7.147 4.306 18.930 1.00 90.69 98 MET A CA 1
ATOM 742 C C . MET A 1 98 ? -5.750 4.537 18.360 1.00 90.69 98 MET A C 1
ATOM 744 O O . MET A 1 98 ? -5.484 5.575 17.747 1.00 90.69 98 MET A O 1
ATOM 748 N N . HIS A 1 99 ? -4.882 3.545 18.523 1.00 91.50 99 HIS A N 1
ATOM 749 C CA . HIS A 1 99 ? -3.529 3.554 17.980 1.00 91.50 99 HIS A CA 1
ATOM 750 C C . HIS A 1 99 ? -3.245 2.256 17.229 1.00 91.50 99 HIS A C 1
ATOM 752 O O . HIS A 1 99 ? -3.782 1.197 17.558 1.00 91.50 99 HIS A O 1
ATOM 758 N N . VAL A 1 100 ? -2.397 2.326 16.204 1.00 94.12 100 VAL A N 1
ATOM 759 C CA . VAL A 1 100 ? -1.962 1.139 15.462 1.00 94.12 100 VAL A CA 1
ATOM 760 C C . VAL A 1 100 ? -0.859 0.444 16.259 1.00 94.12 100 VAL A C 1
ATOM 762 O O . VAL A 1 100 ? 0.260 0.934 16.342 1.00 94.12 100 VAL A O 1
ATOM 765 N N . LYS A 1 101 ? -1.167 -0.716 16.844 1.00 94.62 101 LYS A N 1
ATOM 766 C CA . LYS A 1 101 ? -0.208 -1.546 17.587 1.00 94.62 101 LYS A CA 1
ATOM 767 C C . LYS A 1 101 ? 0.685 -2.360 16.658 1.00 94.62 101 LYS A C 1
ATOM 769 O O . LYS A 1 101 ? 1.855 -2.582 16.950 1.00 94.62 101 LYS A O 1
ATOM 774 N N . ASN A 1 102 ? 0.126 -2.839 15.549 1.00 95.50 102 ASN A N 1
ATOM 775 C CA . ASN A 1 102 ? 0.881 -3.559 14.532 1.00 95.50 102 ASN A CA 1
ATOM 776 C C . ASN A 1 102 ? 0.285 -3.324 13.144 1.00 95.50 102 ASN A C 1
ATOM 778 O O . ASN A 1 102 ? -0.937 -3.282 12.989 1.00 95.50 102 ASN A O 1
ATOM 782 N N . CYS A 1 103 ? 1.141 -3.247 12.129 1.00 96.56 103 CYS A N 1
ATOM 783 C CA . CYS A 1 103 ? 0.737 -3.214 10.732 1.00 96.56 103 CYS A CA 1
ATOM 784 C C . CYS A 1 103 ? 1.696 -4.053 9.896 1.00 96.56 103 CYS A C 1
ATOM 786 O O . CYS A 1 103 ? 2.911 -3.924 10.008 1.00 96.56 103 CYS A O 1
ATOM 788 N N . ASN A 1 104 ? 1.140 -4.911 9.048 1.00 96.12 104 ASN A N 1
ATOM 789 C CA . ASN A 1 104 ? 1.910 -5.707 8.110 1.00 96.12 104 ASN A CA 1
ATOM 790 C C . ASN A 1 104 ? 1.179 -5.800 6.773 1.00 96.12 104 ASN A C 1
ATOM 792 O O . ASN A 1 104 ? -0.012 -6.118 6.728 1.00 96.12 104 ASN A O 1
ATOM 796 N N . LEU A 1 105 ? 1.913 -5.590 5.685 1.00 95.62 105 LEU A N 1
ATOM 797 C CA . LEU A 1 105 ? 1.419 -5.768 4.329 1.00 95.62 105 LEU A CA 1
ATOM 798 C C . LEU A 1 105 ? 2.226 -6.865 3.642 1.00 95.62 105 LEU A C 1
ATOM 800 O O . LEU A 1 105 ? 3.418 -6.713 3.389 1.00 95.62 105 LEU A O 1
ATOM 804 N N . ASN A 1 106 ? 1.552 -7.942 3.261 1.00 95.44 106 ASN A N 1
ATOM 805 C CA . ASN A 1 106 ? 2.116 -8.920 2.349 1.00 95.44 106 ASN A CA 1
ATOM 806 C C . ASN A 1 106 ? 1.719 -8.586 0.910 1.00 95.44 106 ASN A C 1
ATOM 808 O O . ASN A 1 106 ? 0.555 -8.300 0.618 1.00 95.44 106 ASN A O 1
ATOM 812 N N . VAL A 1 107 ? 2.686 -8.681 0.004 1.00 95.50 107 VAL A N 1
ATOM 813 C CA . VAL A 1 107 ? 2.498 -8.458 -1.429 1.00 95.50 107 VAL A CA 1
ATOM 814 C C . VAL A 1 107 ? 2.684 -9.781 -2.148 1.00 95.50 107 VAL A C 1
ATOM 816 O O . VAL A 1 107 ? 3.783 -10.330 -2.126 1.00 95.50 107 VAL A O 1
ATOM 819 N N . GLY A 1 108 ? 1.633 -10.300 -2.783 1.00 94.94 108 GLY A N 1
ATOM 820 C CA . GLY A 1 108 ? 1.695 -11.558 -3.528 1.00 94.94 108 GLY A CA 1
ATOM 821 C C . GLY A 1 108 ? 2.443 -11.420 -4.855 1.00 94.94 108 GLY A C 1
ATOM 822 O O . GLY A 1 108 ? 3.513 -11.998 -5.044 1.00 94.94 108 GLY A O 1
ATOM 823 N N . LYS A 1 109 ? 1.872 -10.646 -5.780 1.00 95.62 109 LYS A N 1
ATOM 824 C CA . LYS A 1 109 ? 2.421 -10.382 -7.115 1.00 95.62 109 LYS A CA 1
ATOM 825 C C . LYS A 1 109 ? 2.564 -8.882 -7.327 1.00 95.62 109 LYS A C 1
ATOM 827 O O . LYS A 1 109 ? 1.655 -8.127 -6.997 1.00 95.62 109 LYS A O 1
ATOM 832 N N . LEU A 1 110 ? 3.679 -8.474 -7.921 1.00 96.94 110 LEU A N 1
ATOM 833 C CA . LEU A 1 110 ? 3.934 -7.107 -8.356 1.00 96.94 110 LEU A CA 1
ATOM 834 C C . LEU A 1 110 ? 4.579 -7.183 -9.739 1.00 96.94 110 LEU A C 1
ATOM 836 O O . LEU A 1 110 ? 5.511 -7.959 -9.931 1.00 96.94 110 LEU A O 1
ATOM 840 N N . SER A 1 111 ? 4.038 -6.443 -10.703 1.00 97.25 111 SER A N 1
ATOM 841 C CA . SER A 1 111 ? 4.593 -6.333 -12.048 1.00 97.25 111 SER A CA 1
ATOM 842 C C . SER A 1 111 ? 4.745 -4.875 -12.434 1.00 97.25 111 SER A C 1
ATO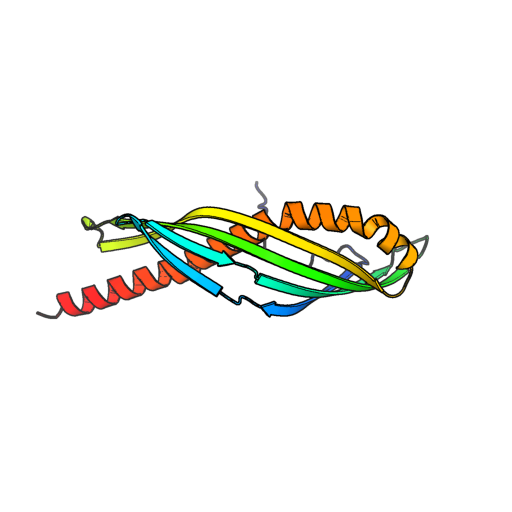M 844 O O . SER A 1 111 ? 3.829 -4.084 -12.201 1.00 97.25 111 SER A O 1
ATOM 846 N N . VAL A 1 112 ? 5.885 -4.550 -13.036 1.00 96.88 112 VAL A N 1
ATOM 847 C CA . VAL A 1 112 ? 6.175 -3.230 -13.598 1.00 96.88 112 VAL A CA 1
ATOM 848 C C . VAL A 1 112 ? 6.417 -3.386 -15.092 1.00 96.88 112 VAL A C 1
ATOM 850 O O . VAL A 1 112 ? 7.194 -4.245 -15.508 1.00 96.88 112 VAL A O 1
ATOM 853 N N . LYS A 1 113 ? 5.759 -2.562 -15.907 1.00 96.88 113 LYS A N 1
ATOM 854 C CA . LYS A 1 113 ? 5.957 -2.536 -17.358 1.00 96.88 113 LYS A CA 1
ATOM 855 C C . LYS A 1 113 ? 6.111 -1.112 -17.850 1.00 96.88 113 LYS A C 1
ATOM 857 O O . LYS A 1 113 ? 5.248 -0.276 -17.612 1.00 96.88 113 LYS A O 1
ATOM 862 N N . PHE A 1 114 ? 7.198 -0.859 -18.562 1.00 96.38 114 PHE A N 1
ATOM 863 C CA . PHE A 1 114 ? 7.448 0.409 -19.228 1.00 96.38 114 PHE A CA 1
ATOM 864 C C . PHE A 1 114 ? 7.017 0.341 -20.690 1.00 96.38 114 PHE A C 1
ATOM 866 O O . PHE A 1 114 ? 7.199 -0.681 -21.358 1.00 96.38 114 PHE A O 1
ATOM 873 N N . HIS A 1 115 ? 6.509 1.463 -21.190 1.00 95.62 115 HIS A N 1
ATOM 874 C CA . HIS A 1 115 ? 6.096 1.658 -22.574 1.00 95.62 115 HIS A CA 1
ATOM 875 C C . HIS A 1 115 ? 6.635 2.991 -23.107 1.00 95.62 115 HIS A C 1
ATOM 877 O O . HIS A 1 115 ? 6.732 3.971 -22.368 1.00 95.62 115 HIS A O 1
ATOM 883 N N . GLY A 1 116 ? 6.955 3.037 -24.403 1.00 92.44 116 GLY A N 1
ATOM 884 C CA . GLY A 1 116 ? 7.556 4.214 -25.045 1.00 92.44 116 GLY A CA 1
ATOM 885 C C . GLY A 1 116 ? 9.056 4.353 -24.766 1.00 92.44 116 GLY A C 1
ATOM 886 O O . GLY A 1 116 ? 9.623 3.574 -23.998 1.00 92.44 116 GLY A O 1
ATOM 887 N N . GLY A 1 117 ? 9.707 5.306 -25.435 1.00 87.38 117 GLY A N 1
ATOM 888 C CA . GLY A 1 117 ? 11.122 5.611 -25.210 1.00 87.38 117 GLY A CA 1
ATOM 889 C C . GLY A 1 117 ? 12.056 4.401 -25.291 1.00 87.38 117 GLY A C 1
ATOM 890 O O . GLY A 1 117 ? 11.843 3.467 -26.070 1.00 87.38 117 GLY A O 1
ATOM 891 N N . ALA A 1 118 ? 13.049 4.370 -24.404 1.00 89.81 118 ALA A N 1
ATOM 892 C CA . ALA A 1 118 ? 13.938 3.233 -24.183 1.00 89.81 118 ALA A CA 1
ATOM 893 C C . ALA A 1 118 ? 13.317 2.121 -23.304 1.00 89.81 118 ALA A C 1
ATOM 895 O O . ALA A 1 118 ? 14.031 1.419 -22.590 1.00 89.81 118 ALA A O 1
ATOM 896 N N . SER A 1 119 ? 11.994 1.909 -23.347 1.00 91.31 119 SER A N 1
ATOM 897 C CA . SER A 1 119 ? 11.300 0.876 -22.548 1.00 91.31 119 SER A CA 1
ATOM 898 C C . SER A 1 119 ? 11.880 -0.530 -22.679 1.00 91.31 119 SER A C 1
ATOM 900 O O . SER A 1 119 ? 11.827 -1.285 -21.712 1.00 91.31 119 SER A O 1
ATOM 902 N N . TRP A 1 120 ? 12.474 -0.888 -23.822 1.00 91.19 120 TRP A N 1
ATOM 903 C CA . TRP A 1 120 ? 13.195 -2.156 -23.975 1.00 91.19 120 TRP A CA 1
ATOM 904 C C . TRP A 1 120 ? 14.300 -2.317 -22.916 1.00 91.19 120 TRP A C 1
ATOM 906 O O . TRP A 1 120 ? 14.440 -3.398 -22.356 1.00 91.19 120 TRP A O 1
ATOM 916 N N . LEU A 1 121 ? 15.022 -1.236 -22.591 1.00 90.12 121 LEU A N 1
ATOM 917 C CA . LEU A 1 121 ? 16.084 -1.199 -21.588 1.00 90.12 121 LEU A CA 1
ATOM 918 C C . LEU A 1 121 ? 15.499 -1.184 -20.175 1.00 90.12 121 LEU A C 1
ATOM 920 O O . LEU A 1 121 ? 15.917 -1.967 -19.330 1.00 90.12 121 LEU A O 1
ATOM 924 N N . TYR A 1 122 ? 14.500 -0.340 -19.909 1.00 90.25 122 TYR A N 1
ATOM 925 C CA . TYR A 1 122 ? 13.884 -0.264 -18.577 1.00 90.25 122 TYR A CA 1
ATOM 926 C C . TYR A 1 122 ? 13.207 -1.578 -18.174 1.00 90.25 122 TYR A C 1
ATOM 928 O O . TYR A 1 122 ? 13.279 -1.992 -17.017 1.00 90.25 122 TYR A O 1
ATOM 936 N N . ASN A 1 123 ? 12.612 -2.286 -19.137 1.00 94.81 123 ASN A N 1
ATOM 937 C CA . ASN A 1 123 ? 12.006 -3.589 -18.901 1.00 94.81 123 ASN A CA 1
ATOM 938 C C . ASN A 1 123 ? 13.046 -4.676 -18.562 1.00 94.81 123 ASN A C 1
ATOM 940 O O . ASN A 1 123 ? 12.688 -5.607 -17.840 1.00 94.81 123 ASN A O 1
ATOM 944 N N . LEU A 1 124 ? 14.324 -4.539 -18.958 1.00 93.62 124 LEU A N 1
ATOM 945 C CA . LEU A 1 124 ? 15.399 -5.439 -18.499 1.00 93.62 124 LEU A CA 1
ATOM 946 C C . LEU A 1 124 ? 15.635 -5.334 -16.983 1.00 93.62 124 LEU A C 1
ATOM 948 O O . LEU A 1 124 ? 15.956 -6.335 -16.347 1.00 93.62 124 LEU A O 1
ATOM 952 N N . PHE A 1 125 ? 15.417 -4.155 -16.392 1.00 92.06 125 PHE A N 1
ATOM 953 C CA . PHE A 1 125 ? 15.592 -3.903 -14.953 1.00 92.06 125 PHE A CA 1
ATOM 954 C C . PHE A 1 125 ? 14.283 -3.934 -14.156 1.00 92.06 125 PHE A C 1
ATOM 956 O O . PHE A 1 125 ? 14.293 -3.733 -12.940 1.00 92.06 125 PHE A O 1
ATOM 963 N N . SER A 1 126 ? 13.152 -4.216 -14.810 1.00 93.75 126 SER A N 1
ATOM 964 C CA . SER A 1 126 ? 11.825 -4.234 -14.179 1.00 93.75 126 SER A CA 1
ATOM 965 C C . SER A 1 126 ? 11.773 -5.119 -12.932 1.00 93.75 126 SER A C 1
ATOM 967 O O . SER A 1 126 ? 11.147 -4.741 -11.949 1.00 93.75 126 SER A O 1
ATOM 969 N N . LYS A 1 127 ? 12.493 -6.247 -12.919 1.00 94.44 127 LYS A N 1
ATOM 970 C CA . LYS A 1 127 ? 12.572 -7.152 -11.763 1.00 94.44 127 LYS A CA 1
ATOM 971 C C . LYS A 1 127 ? 13.223 -6.543 -10.527 1.00 94.44 127 LYS A C 1
ATOM 973 O O . LYS A 1 127 ? 12.752 -6.807 -9.423 1.00 94.44 127 LYS A O 1
ATOM 978 N N . GLU A 1 128 ? 14.248 -5.714 -10.692 1.00 94.31 128 GLU A N 1
ATOM 979 C CA . GLU A 1 128 ? 14.867 -5.040 -9.547 1.00 94.31 128 GLU A CA 1
ATOM 980 C C . GLU A 1 128 ? 13.939 -3.946 -9.009 1.00 94.31 128 GLU A C 1
ATOM 982 O O . GLU A 1 128 ? 13.708 -3.855 -7.806 1.00 94.31 128 GLU A O 1
ATOM 987 N N . ILE A 1 129 ? 13.291 -3.196 -9.907 1.00 93.19 129 ILE A N 1
ATOM 988 C CA . ILE A 1 129 ? 12.281 -2.194 -9.535 1.00 93.19 129 ILE A CA 1
ATOM 989 C C . ILE A 1 129 ? 11.100 -2.863 -8.815 1.00 93.19 129 ILE A C 1
ATOM 991 O O . ILE A 1 129 ? 10.620 -2.352 -7.805 1.00 93.19 129 ILE A O 1
ATOM 995 N N . GLU A 1 130 ? 10.643 -4.024 -9.293 1.00 95.50 130 GLU A N 1
ATOM 996 C CA . GLU A 1 130 ? 9.596 -4.811 -8.638 1.00 95.50 130 GLU A CA 1
ATOM 997 C C . GLU A 1 130 ? 9.989 -5.189 -7.202 1.00 95.50 130 GLU A C 1
ATOM 999 O O . GLU A 1 130 ? 9.149 -5.127 -6.300 1.00 95.50 130 GLU A O 1
ATOM 1004 N N . ARG A 1 131 ? 11.259 -5.551 -6.974 1.00 94.69 131 ARG A N 1
ATOM 1005 C CA . ARG A 1 131 ? 11.789 -5.920 -5.655 1.00 94.69 131 ARG A CA 1
ATOM 1006 C C . ARG A 1 131 ? 11.818 -4.731 -4.696 1.00 94.69 131 ARG A C 1
ATOM 1008 O O . ARG A 1 131 ? 11.313 -4.844 -3.580 1.00 94.69 131 ARG A O 1
ATOM 1015 N N . GLU A 1 132 ? 12.328 -3.592 -5.151 1.00 93.62 132 GLU A N 1
ATOM 1016 C CA . GLU A 1 132 ? 12.378 -2.344 -4.376 1.00 93.62 132 GLU A CA 1
ATOM 1017 C C . GLU A 1 132 ? 10.977 -1.815 -4.038 1.00 93.62 132 GLU A C 1
ATOM 1019 O O . GLU A 1 132 ? 10.678 -1.437 -2.898 1.00 93.62 132 GLU A O 1
ATOM 1024 N N . LEU A 1 133 ? 10.059 -1.844 -5.010 1.00 92.81 133 LEU A N 1
ATOM 1025 C CA . LEU A 1 133 ? 8.663 -1.490 -4.766 1.00 92.81 133 LEU A CA 1
ATOM 1026 C C . LEU A 1 133 ? 8.030 -2.440 -3.754 1.00 92.81 133 LEU A C 1
ATOM 1028 O O . LEU A 1 133 ? 7.350 -1.981 -2.843 1.00 92.81 133 LEU A O 1
ATOM 1032 N N . ARG A 1 134 ? 8.278 -3.748 -3.858 1.00 93.88 134 ARG A N 1
ATOM 1033 C CA . ARG A 1 134 ? 7.757 -4.725 -2.897 1.00 93.88 134 ARG A CA 1
ATOM 1034 C C . ARG A 1 134 ? 8.276 -4.473 -1.482 1.00 93.88 134 ARG A C 1
ATOM 1036 O O . ARG A 1 134 ? 7.486 -4.554 -0.546 1.00 93.88 134 ARG A O 1
ATOM 1043 N N . SER A 1 135 ? 9.560 -4.142 -1.339 1.00 91.38 135 SER A N 1
ATOM 1044 C CA . SER A 1 135 ? 10.176 -3.850 -0.040 1.00 91.38 135 SER A CA 1
ATOM 1045 C C . SER A 1 135 ? 9.636 -2.563 0.584 1.00 91.38 135 SER A C 1
ATOM 1047 O O . SER A 1 135 ? 9.441 -2.501 1.790 1.00 91.38 135 SER A O 1
ATOM 1049 N N . SER A 1 136 ? 9.373 -1.537 -0.227 1.00 93.19 136 SER A N 1
ATOM 1050 C CA . SER A 1 136 ? 8.963 -0.217 0.271 1.00 93.19 136 SER A CA 1
ATOM 1051 C C . SER A 1 136 ? 7.448 -0.029 0.405 1.00 93.19 136 SER A C 1
ATOM 1053 O O . SER A 1 136 ? 6.998 0.856 1.138 1.00 93.19 136 SER A O 1
ATOM 1055 N N . LEU A 1 137 ? 6.638 -0.825 -0.303 1.00 91.81 137 LEU A N 1
ATOM 1056 C CA . LEU A 1 137 ? 5.183 -0.660 -0.322 1.00 91.81 137 LEU A CA 1
ATOM 1057 C C . LEU A 1 137 ? 4.563 -0.903 1.056 1.00 91.81 137 LEU A C 1
ATOM 1059 O O . LEU A 1 137 ? 3.639 -0.184 1.430 1.00 91.81 137 LEU A O 1
ATOM 1063 N N . GLY A 1 138 ? 5.082 -1.878 1.808 1.00 92.25 138 GLY A N 1
ATOM 1064 C CA . GLY A 1 138 ? 4.580 -2.201 3.142 1.00 92.25 138 GLY A CA 1
ATOM 1065 C C . GLY A 1 138 ? 4.688 -1.023 4.100 1.00 92.25 138 GLY A C 1
ATOM 1066 O O . GLY A 1 138 ? 3.670 -0.563 4.616 1.00 92.25 138 GLY A O 1
ATOM 1067 N N . ASP A 1 139 ? 5.888 -0.465 4.237 1.00 92.75 139 ASP A N 1
ATOM 1068 C CA . ASP A 1 139 ? 6.144 0.675 5.119 1.00 92.75 139 ASP A CA 1
ATOM 1069 C C . ASP A 1 139 ? 5.305 1.895 4.735 1.00 92.75 139 ASP A C 1
ATOM 1071 O O . ASP A 1 139 ? 4.709 2.549 5.592 1.00 92.75 139 ASP A O 1
ATOM 1075 N N . LYS A 1 140 ? 5.205 2.194 3.432 1.00 92.75 140 LYS A N 1
ATOM 1076 C CA . LYS A 1 140 ? 4.418 3.335 2.947 1.00 92.75 140 LYS A CA 1
ATOM 1077 C C . LYS A 1 140 ? 2.931 3.171 3.246 1.00 92.75 140 LYS A C 1
ATOM 1079 O O . LYS A 1 140 ? 2.310 4.113 3.733 1.00 92.75 140 LYS A O 1
ATOM 1084 N N . VAL A 1 141 ? 2.365 1.993 2.978 1.00 91.38 141 VAL A N 1
ATOM 1085 C CA . VAL A 1 141 ? 0.949 1.714 3.251 1.00 91.38 141 VAL A CA 1
ATOM 1086 C C . VAL A 1 141 ? 0.672 1.757 4.748 1.00 91.38 141 VAL A C 1
ATOM 1088 O O . VAL A 1 141 ? -0.284 2.412 5.155 1.00 91.38 141 VAL A O 1
ATOM 1091 N N . CYS A 1 142 ? 1.513 1.123 5.565 1.00 94.06 142 CYS A N 1
ATOM 1092 C CA . CYS A 1 142 ? 1.341 1.116 7.014 1.00 94.06 142 CYS A CA 1
ATOM 1093 C C . CYS A 1 142 ? 1.422 2.521 7.609 1.00 94.06 142 CYS A C 1
ATOM 1095 O O . CYS A 1 142 ? 0.530 2.915 8.357 1.00 94.06 142 CYS A O 1
ATOM 1097 N N . LYS A 1 143 ? 2.406 3.321 7.190 1.00 94.75 143 LYS A N 1
ATOM 1098 C CA . LYS A 1 143 ? 2.533 4.715 7.621 1.00 94.75 143 LYS A CA 1
ATOM 1099 C C . LYS A 1 143 ? 1.327 5.563 7.211 1.00 94.75 143 LYS A C 1
ATOM 1101 O O . LYS A 1 143 ? 0.828 6.354 8.005 1.00 94.75 143 LYS A O 1
ATOM 1106 N N . SER A 1 144 ? 0.835 5.412 5.979 1.00 92.06 144 SER A N 1
ATOM 1107 C CA . SER A 1 144 ? -0.375 6.120 5.540 1.00 92.06 144 SER A CA 1
ATOM 1108 C C . SER A 1 144 ? -1.623 5.670 6.302 1.00 92.06 144 SER A C 1
ATOM 1110 O O . SER A 1 144 ? -2.468 6.504 6.623 1.00 92.06 144 SER A O 1
ATOM 1112 N N . ALA A 1 145 ? -1.748 4.377 6.611 1.00 90.44 145 ALA A N 1
ATOM 1113 C CA . ALA A 1 145 ? -2.859 3.854 7.398 1.00 90.44 145 ALA A CA 1
ATOM 1114 C C . ALA A 1 145 ? -2.838 4.406 8.831 1.00 90.44 145 ALA A C 1
ATOM 1116 O O . ALA A 1 145 ? -3.862 4.887 9.306 1.00 90.44 145 ALA A O 1
ATOM 1117 N N . GLU A 1 146 ? -1.676 4.416 9.481 1.00 92.88 146 GLU A N 1
ATOM 1118 C CA . GLU A 1 146 ? -1.480 4.996 10.813 1.00 92.88 146 GLU A CA 1
ATOM 1119 C 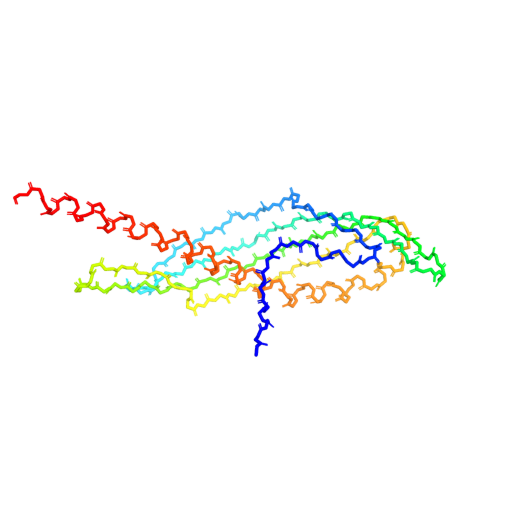C . GLU A 1 146 ? -1.895 6.473 10.858 1.00 92.88 146 GLU A C 1
ATOM 1121 O O . GLU A 1 146 ? -2.763 6.849 11.641 1.00 92.88 146 GLU A O 1
ATOM 1126 N N . GLN A 1 147 ? -1.409 7.290 9.918 1.00 93.25 147 GLN A N 1
ATOM 1127 C CA . GLN A 1 147 ? -1.789 8.706 9.819 1.00 93.25 147 GLN A CA 1
ATOM 1128 C C . GLN A 1 147 ? -3.298 8.919 9.604 1.00 93.25 147 GLN A C 1
ATOM 1130 O O . GLN A 1 147 ? -3.888 9.879 10.113 1.00 93.25 147 GLN A O 1
ATOM 1135 N N . LEU A 1 148 ? -3.946 8.047 8.827 1.00 90.50 148 LEU A N 1
ATOM 1136 C CA . LEU A 1 148 ? -5.392 8.112 8.607 1.00 90.50 148 LEU A CA 1
ATOM 1137 C C . LEU A 1 148 ? -6.176 7.772 9.875 1.00 90.50 148 LEU A C 1
ATOM 1139 O O . LEU A 1 148 ? -7.183 8.423 10.154 1.00 90.50 148 LEU A O 1
ATOM 1143 N N . ILE A 1 149 ? -5.724 6.782 10.639 1.00 89.94 149 ILE A N 1
ATOM 1144 C CA . ILE A 1 149 ? -6.349 6.385 11.903 1.00 89.94 149 ILE A CA 1
ATOM 1145 C C . ILE A 1 149 ? -6.182 7.494 12.937 1.00 89.94 149 ILE A C 1
ATOM 1147 O O . ILE A 1 149 ? -7.178 7.949 13.506 1.00 89.94 149 ILE A O 1
ATOM 1151 N N . ASP A 1 150 ? -4.970 8.026 13.072 1.00 88.44 150 ASP A N 1
ATOM 1152 C CA . ASP A 1 150 ? -4.682 9.120 13.993 1.00 88.44 150 ASP A CA 1
ATOM 1153 C C . ASP A 1 150 ? -5.516 10.370 13.699 1.00 88.44 150 ASP A C 1
ATOM 1155 O O . ASP A 1 150 ? -5.981 11.043 14.617 1.00 88.44 150 ASP A O 1
ATOM 1159 N N . SER A 1 151 ? -5.743 10.680 12.421 1.00 88.88 151 SER A N 1
ATOM 1160 C CA . SER A 1 151 ? -6.480 11.884 12.023 1.00 88.88 151 SER A CA 1
ATOM 1161 C C . SER A 1 151 ? -8.000 11.715 12.000 1.00 88.88 151 SER A C 1
ATOM 1163 O O . SER A 1 151 ? -8.722 12.671 12.294 1.00 88.88 151 SER A O 1
ATOM 1165 N N . LYS A 1 152 ? -8.513 10.535 11.626 1.00 90.56 152 LYS A N 1
ATOM 1166 C CA . LYS A 1 152 ? -9.957 10.315 11.436 1.00 90.56 152 LYS A CA 1
ATOM 1167 C C . LYS A 1 152 ? -10.598 9.527 12.567 1.00 90.56 152 LYS A C 1
ATOM 1169 O O . LYS A 1 152 ? -11.635 9.959 13.063 1.00 90.56 152 LYS A O 1
ATOM 1174 N N . ALA A 1 153 ? -10.013 8.399 12.966 1.00 87.62 153 ALA A N 1
ATOM 1175 C CA . ALA A 1 153 ? -10.611 7.533 13.980 1.00 87.62 153 ALA A CA 1
ATOM 1176 C C . ALA A 1 153 ? -10.612 8.227 15.346 1.00 87.62 153 ALA A C 1
ATOM 117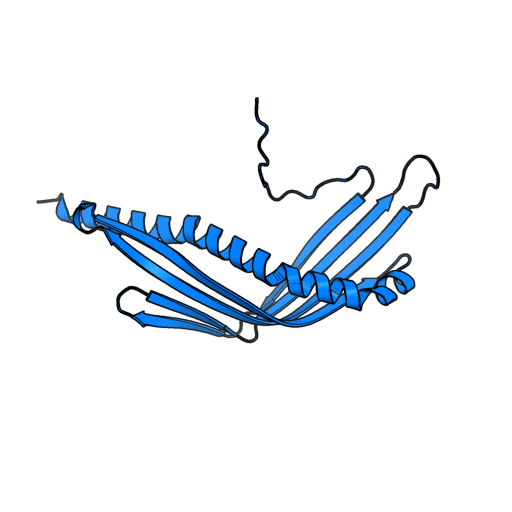8 O O . ALA A 1 153 ? -11.664 8.340 15.971 1.00 87.62 153 ALA A O 1
ATOM 1179 N N . ASN A 1 154 ? -9.478 8.806 15.749 1.00 87.81 154 ASN A N 1
ATOM 1180 C CA . ASN A 1 154 ? -9.391 9.552 17.010 1.00 87.81 154 ASN A CA 1
ATOM 1181 C C . ASN A 1 154 ? -10.326 10.764 17.035 1.00 87.81 154 ASN A C 1
ATOM 1183 O O . ASN A 1 154 ? -11.021 10.990 18.020 1.00 87.81 154 ASN A O 1
ATOM 1187 N N . LYS A 1 155 ? -10.452 11.480 15.913 1.00 89.25 155 LYS A N 1
ATOM 1188 C CA . LYS A 1 155 ? -11.411 12.585 15.797 1.00 89.25 155 LYS A CA 1
ATOM 1189 C C . LYS A 1 155 ? -12.867 12.122 15.946 1.00 89.25 155 LYS A C 1
ATOM 1191 O O . LYS A 1 155 ? -13.679 12.844 16.521 1.00 89.25 155 LYS A O 1
ATOM 1196 N N . ALA A 1 156 ? -13.212 10.943 15.429 1.00 88.00 156 ALA A N 1
ATOM 1197 C CA . ALA A 1 156 ? -14.546 10.371 15.591 1.00 88.00 156 ALA A CA 1
ATOM 1198 C C . ALA A 1 156 ? -14.815 9.945 17.045 1.00 88.00 156 ALA A C 1
ATOM 1200 O O . ALA A 1 156 ? -15.897 10.218 17.564 1.00 88.00 156 ALA A O 1
ATOM 1201 N N . LEU A 1 157 ? -13.827 9.343 17.718 1.00 87.00 157 LEU A N 1
ATOM 1202 C CA . LEU A 1 157 ? -13.913 9.003 19.143 1.00 87.00 157 LEU A CA 1
ATOM 1203 C C . LEU A 1 157 ? -14.118 10.252 20.012 1.00 87.00 157 LEU A C 1
ATOM 1205 O O . LEU A 1 157 ? -14.998 10.261 20.874 1.00 87.00 157 LEU A O 1
ATOM 1209 N N . ASP A 1 158 ? -13.380 11.330 19.737 1.00 86.12 158 ASP A N 1
ATOM 1210 C CA . ASP A 1 158 ? -13.541 12.610 20.435 1.00 86.12 158 ASP A CA 1
ATOM 1211 C C . ASP A 1 158 ? -14.946 13.206 20.226 1.00 86.12 158 ASP A C 1
ATOM 1213 O O . ASP A 1 158 ? -15.564 13.707 21.171 1.00 86.12 158 ASP A O 1
ATOM 1217 N N . ALA A 1 159 ? -15.487 13.123 19.004 1.00 86.44 159 ALA A N 1
ATOM 1218 C CA . ALA A 1 159 ? -16.830 13.615 18.695 1.00 86.44 159 ALA A CA 1
ATOM 1219 C C . ALA A 1 159 ? -17.925 12.837 19.447 1.00 86.44 159 ALA A C 1
ATOM 1221 O O . ALA A 1 159 ? -18.837 13.450 20.005 1.00 86.44 159 ALA A O 1
ATOM 1222 N N . LEU A 1 160 ? -17.816 11.505 19.514 1.00 82.00 160 LEU A N 1
ATOM 1223 C CA . LEU A 1 160 ? -18.741 10.659 20.277 1.00 82.00 160 LEU A CA 1
ATOM 1224 C C . LEU A 1 160 ? -18.700 10.984 21.774 1.00 82.00 160 LEU A C 1
ATOM 1226 O O . LEU A 1 160 ? -19.748 11.145 22.401 1.00 82.00 160 LEU A O 1
ATOM 1230 N N . ALA A 1 161 ? -17.502 11.154 22.340 1.00 81.00 161 ALA A N 1
ATOM 1231 C CA . ALA A 1 161 ? -17.344 11.548 23.737 1.00 81.00 161 ALA A CA 1
ATOM 1232 C C . ALA A 1 161 ? -17.974 12.925 24.025 1.00 81.00 161 ALA A C 1
ATOM 1234 O O . ALA A 1 161 ? -18.581 13.125 25.079 1.00 81.00 161 ALA A O 1
ATOM 1235 N N . GLY A 1 162 ? -17.870 13.870 23.085 1.00 77.00 162 GLY A N 1
ATOM 1236 C CA . GLY A 1 162 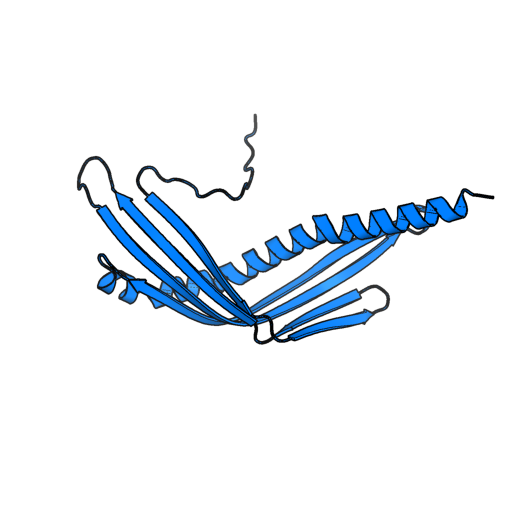? -18.526 15.177 23.171 1.00 77.00 162 GLY A CA 1
ATOM 1237 C C . GLY A 1 162 ? -20.055 15.089 23.183 1.00 77.00 162 GLY A C 1
ATOM 1238 O O . GLY A 1 162 ? -20.694 15.767 23.987 1.00 77.00 162 GLY A O 1
ATOM 1239 N N . MET A 1 163 ? -20.642 14.222 22.350 1.00 78.00 163 MET A N 1
ATOM 1240 C CA . MET A 1 163 ? -22.095 14.008 22.324 1.00 78.00 163 MET A CA 1
ATOM 1241 C C . MET A 1 163 ? -22.611 13.440 23.649 1.00 78.00 163 MET A C 1
ATOM 1243 O O . MET A 1 163 ? -23.593 13.951 24.176 1.00 78.00 163 MET A O 1
ATOM 1247 N N . ILE A 1 164 ? -21.921 12.450 24.231 1.00 74.50 164 ILE A N 1
ATOM 1248 C CA . ILE A 1 164 ? -22.298 11.861 25.531 1.00 74.50 164 ILE A CA 1
ATOM 1249 C C . ILE A 1 164 ? -22.295 12.926 26.639 1.00 74.50 164 ILE A C 1
ATOM 1251 O O . ILE A 1 164 ? -23.249 13.013 27.408 1.00 74.50 164 ILE A O 1
ATOM 1255 N N . LYS A 1 165 ? -21.278 13.801 26.677 1.00 70.88 165 LYS A N 1
ATOM 1256 C CA . LYS A 1 165 ? -21.225 14.918 27.642 1.00 70.88 165 LYS A CA 1
ATOM 1257 C C . LYS A 1 165 ? -22.415 15.875 27.505 1.00 70.88 165 LYS A C 1
ATOM 1259 O O . LYS A 1 165 ? -22.891 16.389 28.512 1.00 70.88 165 LYS A O 1
ATOM 1264 N N . GLY A 1 166 ? -22.894 16.108 26.281 1.00 69.00 166 GLY A N 1
ATOM 1265 C CA . GLY A 1 166 ? -24.071 16.943 26.022 1.00 69.00 166 GLY A CA 1
ATOM 1266 C C . GLY A 1 166 ? -25.371 16.364 26.587 1.00 69.00 166 GLY A C 1
ATOM 1267 O O . GLY A 1 166 ? -26.249 17.129 26.972 1.00 69.00 166 GLY A O 1
ATOM 1268 N N . PHE A 1 167 ? -25.479 15.036 26.692 1.00 64.19 167 PHE A N 1
ATOM 1269 C CA . PHE A 1 167 ? -26.622 14.375 27.328 1.00 64.19 167 PHE A CA 1
ATOM 1270 C C . PHE A 1 167 ? -26.547 14.399 28.863 1.00 64.19 167 PHE A C 1
ATOM 1272 O O . PHE A 1 167 ? -27.578 14.531 29.513 1.00 64.19 167 PHE A O 1
ATOM 1279 N N . GLU A 1 168 ? -25.350 14.306 29.450 1.00 63.53 168 GLU A N 1
ATOM 1280 C CA . GLU A 1 168 ? -25.165 14.307 30.913 1.00 63.53 168 GLU A CA 1
ATOM 1281 C C . GLU A 1 168 ? -25.274 15.706 31.552 1.00 63.53 168 GLU A C 1
ATOM 1283 O O . GLU A 1 168 ? -25.582 15.812 32.733 1.00 63.53 168 GLU A O 1
ATOM 1288 N N . GLY A 1 169 ? -25.024 16.784 30.801 1.00 56.97 169 GLY A N 1
ATOM 1289 C CA . GLY A 1 169 ? -25.090 18.169 31.300 1.00 56.97 169 GLY A CA 1
ATOM 1290 C C . GLY A 1 169 ? -26.475 18.829 31.236 1.00 56.97 169 GLY A C 1
ATOM 1291 O O . GLY A 1 169 ? -26.568 20.039 31.430 1.00 56.97 169 GLY A O 1
ATOM 1292 N N . GLY A 1 170 ? -27.521 18.069 30.899 1.00 48.91 170 GLY A N 1
ATOM 1293 C CA . GLY A 1 170 ? -28.889 18.552 30.667 1.00 48.91 170 GLY A CA 1
ATOM 1294 C C . GLY A 1 170 ? -29.886 18.309 31.807 1.00 48.91 170 GLY A C 1
ATOM 1295 O O . GLY A 1 170 ? -31.089 18.364 31.552 1.00 48.91 170 GLY A O 1
ATOM 1296 N N . THR A 1 171 ? -29.419 18.023 33.025 1.00 41.69 171 THR A N 1
ATOM 1297 C CA . THR A 1 171 ? -30.254 17.872 34.236 1.00 41.69 171 THR A CA 1
ATOM 1298 C C . THR A 1 171 ? -29.844 18.844 35.323 1.00 41.69 171 THR A C 1
ATOM 1300 O O . THR A 1 171 ? -28.626 18.879 35.612 1.00 41.69 171 THR A O 1
#

Secondary structure (DSSP, 8-state):
--------------TTEEEEEEEEEEE--EEEEEEEETTEEEEEEEEEEEEEEEEEEEE--SSS--EEEEEEEEEEEEEEEEEEEEEEEETTTTEEEEEEEEEEEE--EEEEEEESTTHHHHHHTHHHHHHHHHHHHHHHHHHHHHHHIIIIIHHHHHHHHHHHHHHHT--

Sequence (171 aa):
MGKGWGWSGGVESIKGVIIRVKLNNVNIPKANLTLESDNELRMIAKDASLHVSANWAYREQPWPHISDSGTCDISVGGLSLGMLFDISTDIPKKKSSMHVKNCNLNVGKLSVKFHGGASWLYNLFSKEIERELRSSLGDKVCKSAEQLIDSKANKALDALAGMIKGFEGGT

Foldseek 3Di:
DDDDPDDDPDPPDPPFKDKDKDWPDKDQPDKDWDDPDPFKIKIKTWFIKTKMKMWMWGFDPDPPRDIFIWMKIKIFTGKMKIWMKGWDADPVVLAIAIATPDIFIQTDDIFMAIDGGVSVVVNVCRVVVRVVCRVVVRVVVVVVVRVCRRVPVRVVRVVVSVVVVVVVVPD